Protein AF-A0A4S4LQ59-F1 (afdb_monomer_lite)

Sequence (147 aa):
MFANMPALAKINDTAVMNELDHYLKQPREDARDNALKWWYDHRTIYLSLSHMARDYLSIPATSVDAEHVFSKGRILQPHTRNRLSAKSTRALLMVHFWSKLGLVRDADFERAAKLTDTLDKPTETQSRPAISLTGAGTVDLSQFEAN

Foldseek 3Di:
DPPDDPVVVDPVVVVLCVLVVVVVPDDDDDPPDDPLVVLVVCCVVRVPVSVVVNVVVVDDPDCVVVVVLVVVLCVVDPVPDDPDDPVRSVVVSVCVVCVVVVNDDPVNVVVVVVVVVVVPPPPPPPDDPDPPPDDDDDDDPPPDDDD

pLDDT: mean 73.23, std 18.04, range [36.81, 92.5]

Structure (mmCIF, N/CA/C/O backbone):
data_AF-A0A4S4LQ59-F1
#
_entry.id   AF-A0A4S4LQ59-F1
#
loop_
_atom_site.group_PDB
_atom_site.id
_atom_site.type_symbol
_atom_site.label_atom_id
_atom_site.label_alt_id
_atom_site.label_comp_id
_atom_site.label_asym_id
_atom_site.label_entity_id
_atom_site.label_seq_id
_atom_site.pdbx_PDB_ins_code
_atom_site.Cartn_x
_atom_site.Cartn_y
_atom_site.Cartn_z
_atom_site.occupancy
_atom_site.B_iso_or_equiv
_atom_site.auth_seq_id
_atom_site.auth_comp_id
_atom_site.auth_asym_id
_atom_site.auth_atom_id
_atom_site.pdbx_PDB_model_num
ATOM 1 N N . MET A 1 1 ? 31.231 -8.546 7.277 1.00 46.94 1 MET A N 1
ATOM 2 C CA . MET A 1 1 ? 30.228 -9.371 7.989 1.00 46.94 1 MET A CA 1
ATOM 3 C C . MET A 1 1 ? 29.141 -9.957 7.073 1.00 46.94 1 MET A C 1
ATOM 5 O O . MET A 1 1 ? 28.560 -10.957 7.455 1.00 46.94 1 MET A O 1
ATOM 9 N N . PHE A 1 2 ? 28.904 -9.433 5.857 1.00 45.62 2 PHE A N 1
ATOM 10 C CA . PHE A 1 2 ? 27.814 -9.901 4.969 1.00 45.62 2 PHE A CA 1
ATOM 11 C C . PHE A 1 2 ? 28.250 -10.707 3.728 1.00 45.62 2 PHE A C 1
ATOM 13 O O . PHE A 1 2 ? 27.418 -11.064 2.905 1.00 45.62 2 PHE A O 1
ATOM 20 N N . ALA A 1 3 ? 29.538 -11.030 3.586 1.00 51.81 3 ALA A N 1
ATOM 21 C CA . ALA A 1 3 ? 30.080 -11.640 2.365 1.00 51.81 3 ALA A CA 1
ATOM 22 C C . ALA A 1 3 ? 29.727 -13.131 2.160 1.00 51.81 3 ALA A C 1
ATOM 24 O O . ALA A 1 3 ? 30.066 -13.681 1.120 1.00 51.81 3 ALA A O 1
ATOM 25 N N . ASN A 1 4 ? 29.073 -13.792 3.126 1.00 52.91 4 ASN A N 1
ATOM 26 C CA . ASN A 1 4 ? 28.832 -15.241 3.091 1.00 52.91 4 ASN A CA 1
ATOM 27 C C . ASN A 1 4 ? 27.352 -15.627 3.284 1.00 52.91 4 ASN A C 1
ATOM 29 O O . ASN A 1 4 ? 27.050 -16.682 3.838 1.00 52.91 4 ASN A O 1
ATOM 33 N N . MET A 1 5 ? 26.419 -14.760 2.868 1.00 53.50 5 MET A N 1
ATOM 34 C CA . MET A 1 5 ? 24.990 -15.088 2.869 1.00 53.50 5 MET A CA 1
ATOM 35 C C . MET A 1 5 ? 24.619 -15.849 1.581 1.00 53.50 5 MET A C 1
ATOM 37 O O . MET A 1 5 ? 24.659 -15.249 0.506 1.00 53.50 5 MET A O 1
ATOM 41 N N . PRO A 1 6 ? 24.199 -17.128 1.645 1.00 56.72 6 PRO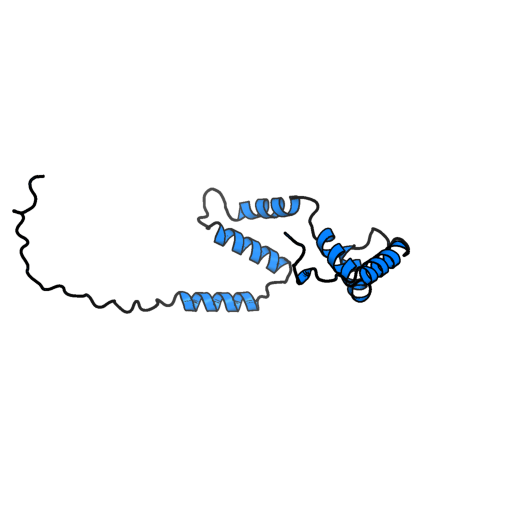 A N 1
ATOM 42 C CA . PRO A 1 6 ? 23.802 -17.889 0.456 1.00 56.72 6 PRO A CA 1
ATOM 43 C C . PRO A 1 6 ? 22.545 -17.322 -0.223 1.00 56.72 6 PRO A C 1
ATOM 45 O O . PRO A 1 6 ? 22.344 -17.553 -1.408 1.00 56.72 6 PRO A O 1
ATOM 48 N N . ALA A 1 7 ? 21.747 -16.513 0.485 1.00 54.62 7 ALA A N 1
ATOM 49 C CA . ALA A 1 7 ? 20.625 -15.768 -0.091 1.00 54.62 7 ALA A CA 1
ATOM 50 C C . ALA A 1 7 ? 21.057 -14.672 -1.090 1.00 54.62 7 ALA A C 1
ATOM 52 O O . ALA A 1 7 ? 20.241 -14.224 -1.887 1.00 54.62 7 ALA A O 1
ATOM 53 N N . LEU A 1 8 ? 22.329 -14.249 -1.057 1.00 50.28 8 LEU A N 1
ATOM 54 C CA . LEU A 1 8 ? 22.918 -13.253 -1.964 1.00 50.28 8 LEU A CA 1
ATOM 55 C C . LEU A 1 8 ? 23.929 -13.871 -2.942 1.00 50.28 8 LEU A C 1
ATOM 57 O O . LEU A 1 8 ? 24.551 -13.154 -3.726 1.00 50.28 8 LEU A O 1
ATOM 61 N N . ALA A 1 9 ? 24.137 -15.191 -2.885 1.00 53.66 9 ALA A N 1
ATOM 62 C CA . ALA A 1 9 ? 25.116 -15.885 -3.707 1.00 53.66 9 ALA A CA 1
ATOM 63 C C . ALA A 1 9 ? 24.632 -15.931 -5.164 1.00 53.66 9 ALA A C 1
ATOM 65 O O . ALA A 1 9 ? 23.939 -16.854 -5.578 1.00 53.66 9 ALA A O 1
ATOM 66 N N . LYS A 1 10 ? 25.035 -14.903 -5.919 1.00 56.50 10 LYS A N 1
ATOM 67 C CA . LYS A 1 10 ? 24.703 -14.636 -7.323 1.00 56.50 10 LYS A CA 1
ATOM 68 C C . LYS A 1 10 ? 23.225 -14.329 -7.547 1.00 56.50 10 LYS A C 1
ATOM 70 O O . LYS A 1 10 ? 22.486 -15.096 -8.157 1.00 56.50 10 LYS A O 1
ATOM 75 N N . ILE A 1 11 ? 22.845 -13.102 -7.196 1.00 59.06 11 ILE A N 1
ATOM 76 C CA . ILE A 1 11 ? 21.973 -12.362 -8.113 1.00 59.06 11 ILE A CA 1
ATOM 77 C C . ILE A 1 11 ? 22.677 -12.447 -9.473 1.00 59.06 11 ILE A C 1
ATOM 79 O O . ILE A 1 11 ? 23.869 -12.155 -9.563 1.00 59.06 11 ILE A O 1
ATOM 83 N N . ASN A 1 12 ? 22.003 -12.965 -10.496 1.00 59.50 12 ASN A N 1
ATOM 84 C CA . ASN A 1 12 ? 22.527 -12.957 -11.856 1.00 59.50 12 ASN A CA 1
ATOM 85 C C . ASN A 1 12 ? 22.664 -11.489 -12.287 1.00 59.50 12 ASN A C 1
ATOM 87 O O . ASN A 1 12 ? 21.772 -10.969 -12.947 1.00 59.50 12 ASN A O 1
ATOM 91 N N . ASP A 1 13 ? 23.744 -10.810 -11.891 1.00 59.06 13 ASP A N 1
ATOM 92 C CA . ASP A 1 13 ? 23.973 -9.388 -12.175 1.00 59.06 13 ASP A CA 1
ATOM 93 C C . ASP A 1 13 ? 23.843 -9.112 -13.674 1.00 59.06 13 ASP A C 1
ATOM 95 O O . ASP A 1 13 ? 23.287 -8.102 -14.080 1.00 59.06 13 ASP A O 1
ATOM 99 N N . THR A 1 14 ? 24.248 -10.063 -14.516 1.00 59.66 14 THR A N 1
ATOM 100 C CA . THR A 1 14 ? 24.080 -9.986 -15.971 1.00 59.66 14 THR A CA 1
ATOM 101 C C . THR A 1 14 ? 22.616 -10.020 -16.415 1.00 59.66 14 THR A C 1
ATOM 103 O O . THR A 1 14 ? 22.250 -9.316 -17.350 1.00 59.66 14 THR A O 1
ATOM 106 N N . ALA A 1 15 ? 21.758 -10.801 -15.755 1.00 61.53 15 ALA A N 1
ATOM 107 C CA . ALA A 1 15 ? 20.328 -10.853 -16.054 1.00 61.53 15 ALA A CA 1
ATOM 108 C C . ALA A 1 15 ? 19.595 -9.609 -15.531 1.00 61.53 15 ALA A C 1
ATOM 110 O O . ALA A 1 15 ? 18.753 -9.068 -16.239 1.00 61.53 15 ALA A O 1
ATOM 111 N N . VAL A 1 16 ? 19.959 -9.115 -14.341 1.00 63.25 16 VAL A N 1
ATOM 112 C CA . VAL A 1 16 ? 19.397 -7.876 -13.775 1.00 63.25 16 VAL A CA 1
ATOM 113 C C . VAL A 1 16 ? 19.779 -6.662 -14.620 1.00 63.25 16 VAL A C 1
ATOM 115 O O . VAL A 1 16 ? 18.915 -5.837 -14.913 1.00 63.25 16 VAL A O 1
ATOM 118 N N . MET A 1 17 ? 21.036 -6.574 -15.068 1.00 66.44 17 MET A N 1
ATOM 119 C CA . MET A 1 17 ? 21.473 -5.522 -15.993 1.00 66.44 17 MET A CA 1
ATOM 120 C C . MET A 1 17 ? 20.715 -5.606 -17.322 1.00 66.44 17 MET A C 1
ATOM 122 O O . MET A 1 17 ? 20.221 -4.591 -17.799 1.00 66.44 17 MET A O 1
ATOM 126 N N . ASN A 1 18 ? 20.502 -6.812 -17.864 1.00 83.75 18 ASN A N 1
ATOM 127 C CA . ASN A 1 18 ? 19.720 -6.989 -19.091 1.00 83.75 18 ASN A CA 1
ATOM 128 C C . ASN A 1 18 ? 18.238 -6.589 -18.933 1.00 83.75 18 ASN A C 1
ATOM 130 O O . ASN A 1 18 ? 17.686 -5.965 -19.839 1.00 83.75 18 ASN A O 1
ATOM 134 N N . GLU A 1 19 ? 17.586 -6.921 -17.811 1.00 88.00 19 GLU A N 1
ATOM 135 C CA . GLU A 1 19 ? 16.197 -6.518 -17.528 1.00 88.00 19 GLU A CA 1
ATOM 136 C C . GLU A 1 19 ? 16.067 -4.993 -17.410 1.00 88.00 19 GLU A C 1
ATOM 138 O O . GLU A 1 19 ? 15.184 -4.390 -18.027 1.00 88.00 19 GLU A O 1
ATOM 143 N N . LEU A 1 20 ? 16.962 -4.368 -16.641 1.00 89.06 20 LEU A N 1
ATOM 144 C CA . LEU A 1 20 ? 16.964 -2.926 -16.414 1.00 89.06 20 LEU A CA 1
ATOM 145 C C . LEU A 1 20 ? 17.264 -2.150 -17.700 1.00 89.06 20 LEU A C 1
ATOM 147 O O . LEU A 1 20 ? 16.542 -1.209 -18.028 1.00 89.06 20 LEU A O 1
ATOM 151 N N . ASP A 1 21 ? 18.276 -2.566 -18.461 1.00 89.75 21 ASP A N 1
ATOM 152 C CA . ASP A 1 21 ? 18.621 -1.951 -19.745 1.00 89.75 21 ASP A CA 1
ATOM 153 C C . ASP A 1 21 ? 17.482 -2.077 -20.756 1.00 89.75 21 ASP A C 1
ATOM 155 O O . ASP A 1 21 ? 17.249 -1.167 -21.556 1.00 89.75 21 ASP A O 1
ATOM 159 N N . HIS A 1 22 ? 16.766 -3.204 -20.740 1.00 89.81 22 HIS A N 1
ATOM 160 C CA . HIS A 1 22 ? 15.593 -3.395 -21.581 1.00 89.81 22 HIS A CA 1
ATOM 161 C C . HIS A 1 22 ? 14.455 -2.447 -21.181 1.00 89.81 22 HIS A C 1
ATOM 163 O O . HIS A 1 22 ? 13.890 -1.784 -22.050 1.00 89.81 22 HIS A O 1
ATOM 169 N N . TYR A 1 23 ? 14.159 -2.332 -19.883 1.00 89.50 23 TYR A N 1
ATOM 170 C CA . TYR A 1 23 ? 13.135 -1.423 -19.359 1.00 89.50 23 TYR A CA 1
ATOM 171 C C . TYR A 1 23 ? 13.444 0.049 -19.670 1.00 89.50 23 TYR A C 1
ATOM 173 O O . TYR A 1 23 ? 12.585 0.771 -20.167 1.00 89.50 23 TYR A O 1
ATOM 181 N N . LEU A 1 24 ? 14.685 0.500 -19.460 1.00 89.88 24 LEU A N 1
ATOM 182 C CA . LEU A 1 24 ? 15.077 1.896 -19.698 1.00 89.88 24 LEU A CA 1
ATOM 183 C C . LEU A 1 24 ? 15.031 2.308 -21.178 1.00 89.88 24 LEU A C 1
ATOM 185 O O . LEU A 1 24 ? 14.956 3.500 -21.477 1.00 89.88 24 LEU A O 1
ATOM 189 N N . LYS A 1 25 ? 15.083 1.342 -22.103 1.00 90.75 25 LYS A N 1
ATOM 190 C CA . LYS A 1 25 ? 14.948 1.573 -23.551 1.00 90.75 25 LYS A CA 1
ATOM 191 C C . LYS A 1 25 ? 13.496 1.583 -24.028 1.00 90.75 25 LYS A C 1
ATOM 193 O O . LYS A 1 25 ? 13.254 1.998 -25.162 1.00 90.75 25 LYS A O 1
ATOM 198 N N . GLN A 1 26 ? 12.546 1.110 -23.221 1.00 86.81 26 GLN A N 1
ATOM 199 C CA . GLN A 1 26 ? 11.136 1.167 -23.588 1.00 86.81 26 GLN A CA 1
ATOM 200 C C . GLN A 1 26 ? 10.621 2.614 -23.587 1.00 86.81 26 GLN A C 1
ATOM 202 O O . GLN A 1 26 ? 11.123 3.467 -22.847 1.00 86.81 26 GLN A O 1
ATOM 207 N N . PRO A 1 27 ? 9.616 2.920 -24.428 1.00 85.94 27 PRO A N 1
ATOM 208 C CA . PRO A 1 27 ? 8.918 4.193 -24.342 1.00 85.94 27 PRO A CA 1
ATOM 209 C C . PRO A 1 27 ? 8.299 4.363 -22.951 1.00 85.94 27 PRO A C 1
ATOM 211 O O . PRO A 1 27 ? 7.931 3.395 -22.289 1.00 85.94 27 PRO A O 1
ATOM 214 N N . ARG A 1 28 ? 8.186 5.616 -22.502 1.00 81.00 28 ARG A N 1
ATOM 215 C CA . ARG A 1 28 ? 7.534 5.919 -21.227 1.00 81.00 28 ARG A CA 1
ATOM 216 C C . ARG A 1 28 ? 6.045 5.610 -21.333 1.00 81.00 28 ARG A C 1
ATOM 218 O O . ARG A 1 28 ? 5.363 6.215 -22.158 1.00 81.00 28 ARG A O 1
ATOM 225 N N . GLU A 1 29 ? 5.577 4.711 -20.4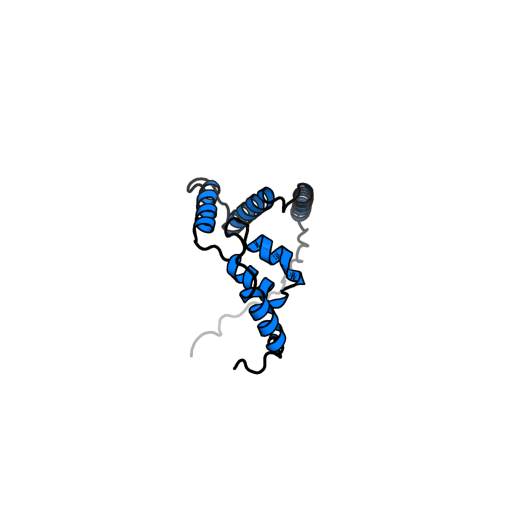78 1.00 79.94 29 GLU A N 1
ATOM 226 C CA . GLU A 1 29 ? 4.154 4.422 -20.315 1.00 79.94 29 GLU A CA 1
ATOM 227 C C . GLU A 1 29 ? 3.412 5.641 -19.735 1.00 79.94 29 GLU A C 1
ATOM 229 O O . GLU A 1 29 ? 4.013 6.482 -19.054 1.00 79.94 29 GLU A O 1
ATOM 234 N N . ASP A 1 30 ? 2.108 5.756 -20.005 1.00 78.25 30 ASP A N 1
ATOM 235 C CA . ASP A 1 30 ? 1.288 6.856 -19.489 1.00 78.25 30 ASP A CA 1
ATOM 236 C C . ASP A 1 30 ? 1.199 6.797 -17.952 1.00 78.25 30 ASP A C 1
ATOM 238 O O . ASP A 1 30 ? 0.849 5.781 -17.352 1.00 78.25 30 ASP A O 1
ATOM 242 N N . ALA A 1 31 ? 1.482 7.924 -17.298 1.00 65.69 31 ALA A N 1
ATOM 243 C CA . ALA A 1 31 ? 1.474 8.060 -15.842 1.00 65.69 31 ALA A CA 1
ATOM 244 C C . ALA A 1 31 ? 0.062 8.002 -15.225 1.00 65.69 31 ALA A C 1
ATOM 246 O O . ALA A 1 31 ? -0.080 8.061 -14.003 1.00 65.69 31 ALA A O 1
ATOM 247 N N . ARG A 1 32 ? -0.986 7.944 -16.056 1.00 70.38 32 ARG A N 1
ATOM 248 C CA . ARG A 1 32 ? -2.384 7.843 -15.614 1.00 70.38 32 ARG A CA 1
ATOM 249 C C . ARG A 1 32 ? -2.771 6.439 -15.157 1.00 70.38 32 ARG A C 1
ATOM 251 O O . ARG A 1 32 ? -3.708 6.312 -14.368 1.00 70.38 32 ARG A O 1
ATOM 258 N N . ASP A 1 33 ? -2.062 5.413 -15.620 1.00 74.38 33 ASP A N 1
ATOM 259 C CA . ASP A 1 33 ? -2.354 4.031 -15.262 1.00 74.38 33 ASP A CA 1
ATOM 260 C C . ASP A 1 33 ? -1.725 3.628 -13.924 1.00 74.38 33 ASP A C 1
ATOM 262 O O . ASP A 1 33 ? -0.713 4.162 -13.467 1.00 74.38 33 ASP A O 1
ATOM 266 N N . ASN A 1 34 ? -2.350 2.655 -13.255 1.00 85.44 34 ASN A N 1
ATOM 267 C CA . ASN A 1 34 ? -1.860 2.137 -11.983 1.00 85.44 34 ASN A CA 1
ATOM 268 C C . ASN A 1 34 ? -0.494 1.454 -12.179 1.00 85.44 34 ASN A C 1
ATOM 270 O O . ASN A 1 34 ? -0.422 0.315 -12.644 1.00 85.44 34 ASN A O 1
ATOM 274 N N . ALA A 1 35 ? 0.579 2.126 -11.755 1.00 88.94 35 ALA A N 1
ATOM 275 C CA . ALA A 1 35 ? 1.949 1.630 -11.869 1.00 88.94 35 ALA A CA 1
ATOM 276 C C . ALA A 1 35 ? 2.141 0.237 -11.238 1.00 88.94 35 ALA A C 1
ATOM 278 O O . ALA A 1 35 ? 2.815 -0.615 -11.816 1.00 88.94 35 ALA A O 1
ATOM 279 N N . LEU A 1 36 ? 1.505 -0.049 -10.092 1.00 89.88 36 LEU A N 1
ATOM 280 C CA . LEU A 1 36 ? 1.571 -1.376 -9.463 1.00 89.88 36 LEU A CA 1
ATOM 281 C C . LEU A 1 36 ? 0.930 -2.458 -10.338 1.00 89.88 36 LEU A C 1
ATOM 283 O O . LEU A 1 36 ? 1.424 -3.587 -10.377 1.00 89.88 36 LEU A O 1
ATOM 287 N N . LYS A 1 37 ? -0.152 -2.121 -11.048 1.00 90.38 37 LYS A N 1
ATOM 288 C CA . LYS A 1 37 ? -0.805 -3.036 -11.989 1.00 90.38 37 LYS A CA 1
ATOM 289 C C . LYS A 1 37 ? 0.095 -3.311 -13.193 1.00 90.38 37 LYS A C 1
ATOM 291 O O . LYS A 1 37 ? 0.244 -4.469 -13.566 1.00 90.38 37 LYS A O 1
ATOM 296 N N . TRP A 1 38 ? 0.747 -2.286 -13.743 1.00 90.94 38 TRP A N 1
ATOM 297 C CA . TRP A 1 38 ? 1.682 -2.456 -14.859 1.00 90.94 38 TRP A CA 1
ATOM 298 C C . TRP A 1 38 ? 2.819 -3.423 -14.501 1.00 90.94 38 TRP A C 1
ATOM 300 O O . TRP A 1 38 ? 3.052 -4.396 -15.221 1.00 90.94 38 TRP A O 1
ATOM 310 N N . TRP A 1 39 ? 3.455 -3.232 -13.338 1.00 92.00 39 TRP A N 1
ATOM 311 C CA . TRP A 1 39 ? 4.505 -4.137 -12.854 1.00 92.00 39 TRP A CA 1
ATOM 312 C C . TRP A 1 39 ? 3.990 -5.548 -12.558 1.00 92.00 39 TRP A C 1
ATOM 314 O O . TRP A 1 39 ? 4.723 -6.520 -12.734 1.00 92.00 39 TRP A O 1
ATO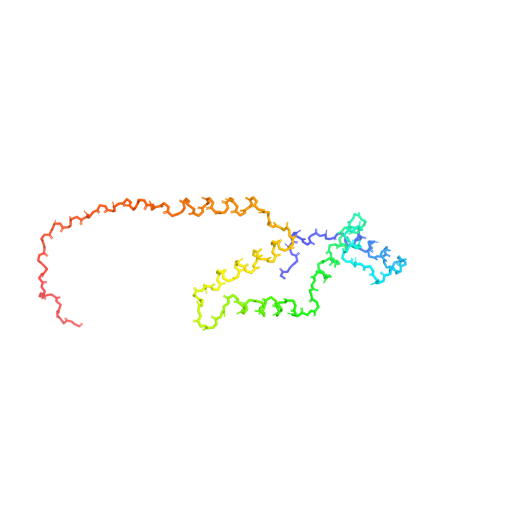M 324 N N . TYR A 1 40 ? 2.737 -5.684 -12.117 1.00 90.75 40 TYR A N 1
ATOM 325 C CA . TYR A 1 40 ? 2.115 -6.991 -11.930 1.00 90.75 40 TYR A CA 1
ATOM 326 C C . TYR A 1 40 ? 1.909 -7.723 -13.260 1.00 90.75 40 TYR A C 1
ATOM 328 O O . TYR A 1 40 ? 2.199 -8.918 -13.342 1.00 90.75 40 TYR A O 1
ATOM 336 N N . ASP A 1 41 ? 1.442 -7.025 -14.292 1.00 90.94 41 ASP A N 1
ATOM 337 C CA . ASP A 1 41 ? 1.182 -7.601 -15.612 1.00 90.94 41 ASP A CA 1
ATOM 338 C C . ASP A 1 41 ? 2.493 -7.986 -16.326 1.00 90.94 41 ASP A C 1
ATOM 340 O O . ASP A 1 41 ? 2.569 -9.046 -16.943 1.00 90.94 41 ASP A O 1
ATOM 344 N N . HIS A 1 42 ? 3.563 -7.205 -16.140 1.00 90.00 42 HIS A N 1
ATOM 345 C CA . HIS A 1 42 ? 4.880 -7.444 -16.748 1.00 90.00 42 HIS A CA 1
ATOM 346 C C . HIS A 1 42 ? 5.823 -8.310 -15.896 1.00 90.00 42 HIS A C 1
ATOM 348 O O . HIS A 1 42 ? 6.997 -8.478 -16.236 1.00 90.00 42 HIS A O 1
ATOM 354 N N . ARG A 1 43 ? 5.328 -8.915 -14.809 1.00 90.50 43 ARG A N 1
ATOM 355 C CA . ARG A 1 43 ? 6.145 -9.731 -13.890 1.00 90.50 43 ARG A CA 1
ATOM 356 C C . ARG A 1 43 ? 6.847 -10.913 -14.557 1.00 90.50 43 ARG A C 1
ATOM 358 O O . ARG A 1 43 ? 7.861 -11.378 -14.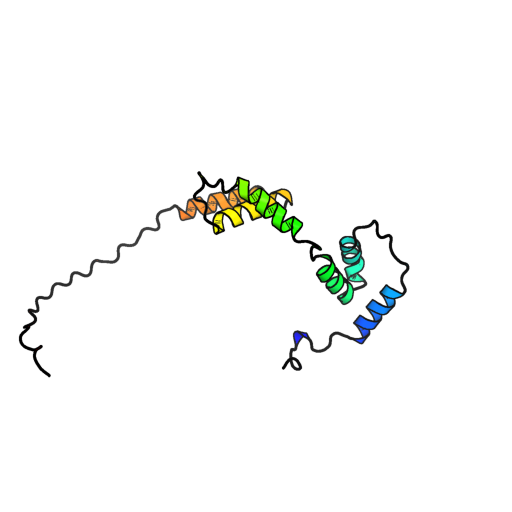059 1.00 90.50 43 ARG A O 1
ATOM 365 N N . THR A 1 44 ? 6.291 -11.428 -15.653 1.00 87.94 44 THR A N 1
ATOM 366 C CA . THR A 1 44 ? 6.866 -12.552 -16.406 1.00 87.94 44 THR A CA 1
ATOM 367 C C . THR A 1 44 ? 8.009 -12.125 -17.322 1.00 87.94 44 THR A C 1
ATOM 369 O O . THR A 1 44 ? 8.801 -12.971 -17.718 1.00 87.94 44 THR A O 1
ATOM 372 N N . ILE A 1 45 ? 8.076 -10.837 -17.671 1.00 88.06 45 ILE A N 1
ATOM 373 C CA . ILE A 1 45 ? 9.119 -10.245 -18.519 1.00 88.06 45 ILE A CA 1
ATOM 374 C C . ILE A 1 45 ? 10.267 -9.733 -17.642 1.00 88.06 45 ILE A C 1
ATOM 376 O O . ILE A 1 45 ? 11.432 -9.928 -17.973 1.00 88.06 45 ILE A O 1
ATOM 380 N N . TYR A 1 46 ? 9.927 -9.122 -16.505 1.00 88.81 46 TYR A N 1
ATOM 381 C CA . TYR A 1 46 ? 10.865 -8.521 -15.561 1.00 88.81 46 TYR A CA 1
ATOM 382 C C . TYR A 1 46 ? 10.792 -9.243 -14.216 1.00 88.81 46 TYR A C 1
ATOM 384 O O . TYR A 1 46 ? 10.058 -8.817 -13.325 1.00 88.81 46 TYR A O 1
ATOM 392 N N . LEU A 1 47 ? 11.502 -10.357 -14.047 1.00 86.50 47 LEU A N 1
ATOM 393 C CA . LEU A 1 47 ? 11.339 -11.205 -12.861 1.00 86.50 47 LEU A CA 1
ATOM 394 C C . LEU A 1 47 ? 11.886 -10.520 -11.606 1.00 86.50 47 LEU A C 1
ATOM 396 O O . LEU A 1 47 ? 11.192 -10.424 -10.592 1.00 86.50 47 LEU A O 1
ATOM 400 N N . SER A 1 48 ? 13.121 -10.023 -11.677 1.00 88.19 48 SER A N 1
ATOM 401 C CA . SER A 1 48 ? 13.775 -9.368 -10.542 1.00 88.19 48 SER A CA 1
ATOM 402 C C . SER A 1 48 ? 13.353 -7.909 -10.421 1.00 88.19 48 SER A C 1
ATOM 404 O O . SER A 1 48 ? 13.072 -7.432 -9.318 1.00 88.19 48 SER A O 1
ATOM 406 N N . LEU A 1 49 ? 13.250 -7.206 -11.551 1.00 89.81 49 LEU A N 1
ATOM 407 C CA . LEU A 1 49 ? 12.922 -5.785 -11.542 1.00 89.81 49 LEU A CA 1
ATOM 408 C C . LEU A 1 49 ? 11.464 -5.522 -11.123 1.00 89.81 49 LEU A C 1
ATOM 410 O O . LEU A 1 49 ? 11.222 -4.592 -10.355 1.00 89.81 49 LEU A O 1
ATOM 414 N N . SER A 1 50 ? 10.498 -6.368 -11.518 1.00 90.44 50 SER A N 1
ATOM 415 C CA . SER A 1 50 ? 9.104 -6.203 -11.066 1.00 90.44 50 SER A CA 1
ATOM 416 C C . SER A 1 50 ? 8.921 -6.454 -9.574 1.00 90.44 50 SER A C 1
ATOM 418 O O . SER A 1 50 ? 8.088 -5.798 -8.948 1.00 90.44 50 SER A O 1
ATOM 420 N N . HIS A 1 51 ? 9.695 -7.372 -8.988 1.00 90.19 51 HIS A N 1
ATOM 421 C CA . HIS A 1 51 ? 9.663 -7.616 -7.550 1.00 90.19 51 HIS A CA 1
ATOM 422 C C . HIS A 1 51 ? 10.126 -6.369 -6.797 1.00 90.19 51 HIS A C 1
ATOM 424 O O . HIS A 1 51 ? 9.385 -5.832 -5.978 1.00 90.19 51 HIS A O 1
ATOM 430 N N . MET A 1 52 ? 11.299 -5.849 -7.169 1.00 92.50 52 MET A N 1
ATOM 431 C CA . MET A 1 52 ? 11.859 -4.632 -6.588 1.00 92.50 52 MET A CA 1
ATOM 432 C C . MET A 1 52 ? 10.905 -3.441 -6.744 1.00 92.50 52 MET A C 1
ATOM 434 O O . MET A 1 52 ? 10.611 -2.743 -5.776 1.00 92.50 52 MET A O 1
ATOM 438 N N . ALA A 1 53 ? 10.384 -3.214 -7.951 1.00 92.00 53 ALA A N 1
ATOM 439 C CA . ALA A 1 53 ? 9.492 -2.095 -8.212 1.00 92.00 53 ALA A CA 1
ATOM 440 C C . ALA A 1 53 ? 8.200 -2.175 -7.388 1.00 92.00 53 ALA A C 1
ATOM 442 O O . ALA A 1 53 ? 7.760 -1.165 -6.844 1.00 92.00 53 ALA A O 1
ATOM 443 N N . ARG A 1 54 ? 7.604 -3.366 -7.247 1.00 91.62 54 ARG A N 1
ATOM 444 C CA . ARG A 1 54 ? 6.406 -3.563 -6.417 1.00 91.62 54 ARG A CA 1
ATOM 445 C C . ARG A 1 54 ? 6.691 -3.346 -4.935 1.00 91.62 54 ARG A C 1
ATOM 447 O O . ARG A 1 54 ? 5.854 -2.740 -4.271 1.00 91.62 54 ARG A O 1
ATOM 454 N N . ASP A 1 55 ? 7.851 -3.774 -4.441 1.00 91.50 55 ASP A N 1
ATOM 455 C CA . ASP A 1 55 ? 8.254 -3.534 -3.053 1.00 91.50 55 ASP A CA 1
ATOM 456 C C . ASP A 1 55 ? 8.304 -2.028 -2.762 1.00 91.50 55 ASP A C 1
ATOM 458 O O . ASP A 1 55 ? 7.654 -1.566 -1.825 1.00 91.50 55 ASP A O 1
ATOM 462 N N . TYR A 1 56 ? 8.963 -1.239 -3.618 1.00 91.50 56 TYR A N 1
ATOM 463 C CA . TYR A 1 56 ? 9.051 0.215 -3.443 1.00 91.50 56 TYR A CA 1
ATOM 464 C C . TYR A 1 56 ? 7.718 0.940 -3.656 1.00 91.50 56 TYR A C 1
ATOM 466 O O . TYR A 1 56 ? 7.358 1.806 -2.862 1.00 91.50 56 TYR A O 1
ATOM 474 N N . LEU A 1 57 ? 6.969 0.594 -4.705 1.00 90.31 57 LEU A N 1
ATOM 475 C CA . LEU A 1 57 ? 5.704 1.258 -5.036 1.00 90.31 57 LEU A CA 1
ATOM 476 C C . LEU A 1 57 ? 4.566 0.918 -4.063 1.00 90.31 57 LEU A C 1
ATOM 478 O O . LEU A 1 57 ? 3.567 1.632 -4.025 1.00 90.31 57 LEU A O 1
ATOM 482 N N . SER A 1 58 ? 4.688 -0.165 -3.290 1.00 90.44 58 SER A N 1
ATOM 483 C CA . SER A 1 58 ? 3.703 -0.531 -2.263 1.00 90.44 58 SER A CA 1
ATOM 484 C C . SER A 1 58 ? 3.800 0.315 -0.992 1.00 90.44 58 SER A C 1
ATOM 486 O O . SER A 1 58 ? 2.877 0.303 -0.175 1.00 90.44 58 SER A O 1
ATOM 488 N N . ILE A 1 59 ? 4.901 1.051 -0.815 1.00 90.19 59 ILE A N 1
ATOM 489 C CA . ILE A 1 59 ? 5.120 1.886 0.360 1.00 90.19 59 ILE A CA 1
ATOM 490 C C . ILE A 1 59 ? 4.234 3.132 0.235 1.00 90.19 59 ILE A C 1
ATOM 492 O O . ILE A 1 59 ? 4.374 3.889 -0.729 1.00 90.19 59 ILE A O 1
ATOM 496 N N . PRO A 1 60 ? 3.331 3.390 1.197 1.00 86.19 60 PRO A N 1
ATOM 497 C CA . PRO A 1 60 ? 2.533 4.603 1.172 1.00 86.19 60 PRO A CA 1
ATOM 498 C C . PRO A 1 60 ? 3.444 5.824 1.334 1.00 86.19 60 PRO A C 1
ATOM 500 O O . PRO A 1 60 ? 4.310 5.863 2.207 1.00 86.19 60 PRO A O 1
ATOM 503 N N . ALA A 1 61 ? 3.221 6.854 0.517 1.00 87.25 61 ALA A N 1
ATOM 504 C CA . ALA A 1 61 ? 4.017 8.082 0.559 1.00 87.25 61 ALA A CA 1
ATOM 505 C C . ALA A 1 61 ? 3.825 8.889 1.859 1.00 87.25 61 ALA A C 1
ATOM 507 O O . ALA A 1 61 ? 4.636 9.758 2.172 1.00 87.25 61 ALA A O 1
ATOM 508 N N . THR A 1 62 ? 2.742 8.639 2.604 1.00 89.69 62 THR A N 1
ATOM 509 C CA . THR A 1 62 ? 2.377 9.404 3.804 1.00 89.69 62 THR A CA 1
ATOM 510 C C . THR A 1 62 ? 1.783 8.511 4.894 1.00 89.69 62 THR A C 1
ATOM 512 O O . THR A 1 62 ? 1.256 7.435 4.618 1.00 89.69 62 THR A O 1
ATOM 515 N N . SER A 1 63 ? 1.809 8.988 6.141 1.00 86.44 63 SER A N 1
ATOM 516 C CA . SER A 1 63 ? 1.148 8.353 7.292 1.00 86.44 63 SER A CA 1
ATOM 517 C C . SER A 1 63 ? -0.376 8.524 7.311 1.00 86.44 63 SER A C 1
ATOM 519 O O . SER A 1 63 ? -1.029 7.995 8.212 1.00 86.44 63 SER A O 1
ATOM 521 N N . VAL A 1 64 ? -0.959 9.226 6.331 1.00 85.62 64 VAL A N 1
ATOM 522 C CA . VAL A 1 64 ? -2.383 9.605 6.306 1.00 85.62 64 VAL A CA 1
ATOM 523 C C . VAL A 1 64 ? -3.300 8.388 6.404 1.00 85.62 64 VAL A C 1
ATOM 525 O O . VAL A 1 64 ? -4.290 8.422 7.133 1.00 85.62 64 VAL A O 1
ATOM 528 N N . ASP A 1 65 ? -2.960 7.282 5.741 1.00 81.88 65 ASP A N 1
ATOM 529 C CA . ASP A 1 65 ? -3.765 6.060 5.806 1.00 81.88 65 ASP A CA 1
ATOM 530 C C . ASP A 1 65 ? -3.796 5.468 7.219 1.00 81.88 65 ASP A C 1
ATOM 532 O O . ASP A 1 65 ? -4.856 5.073 7.714 1.00 81.88 65 ASP A O 1
ATOM 536 N N . ALA A 1 66 ? -2.652 5.464 7.908 1.00 82.88 66 ALA A N 1
ATOM 537 C CA . ALA A 1 66 ? -2.572 5.012 9.291 1.00 82.88 66 ALA A CA 1
ATOM 538 C C . ALA A 1 66 ? -3.352 5.954 10.222 1.00 82.88 66 ALA A C 1
ATOM 540 O O . ALA A 1 66 ? -4.148 5.498 11.042 1.00 82.88 66 ALA A O 1
ATOM 541 N N . GLU A 1 67 ? -3.198 7.269 10.063 1.00 86.31 67 GLU A N 1
ATOM 542 C CA . GLU A 1 67 ? -3.940 8.275 10.833 1.00 86.31 67 GLU A CA 1
ATOM 543 C C . GLU A 1 67 ? -5.454 8.161 10.623 1.00 86.31 67 GLU A C 1
ATOM 545 O O . GLU A 1 67 ? -6.231 8.255 11.575 1.00 86.31 67 GLU A O 1
ATOM 550 N N . HIS A 1 68 ? -5.892 7.876 9.399 1.00 85.75 68 HIS A N 1
ATOM 551 C CA . HIS A 1 68 ? -7.296 7.663 9.077 1.00 85.75 68 HIS A CA 1
ATOM 552 C C . HIS A 1 68 ? -7.856 6.400 9.750 1.00 85.75 68 HIS A C 1
ATOM 554 O O . HIS A 1 68 ? -8.982 6.419 10.261 1.00 85.75 68 HIS A O 1
ATOM 560 N N . VAL A 1 69 ? -7.070 5.318 9.815 1.00 84.75 69 VAL A N 1
ATOM 561 C CA . VAL A 1 69 ? -7.402 4.110 10.591 1.00 84.75 69 VAL A CA 1
ATOM 562 C C . VAL A 1 69 ? -7.541 4.447 12.078 1.00 84.75 69 VAL A C 1
ATOM 564 O O . VAL A 1 69 ? -8.541 4.072 12.694 1.00 84.75 69 VAL A O 1
ATOM 567 N N . PHE A 1 70 ? -6.594 5.192 12.655 1.00 81.94 70 PHE A N 1
ATOM 568 C CA . PHE A 1 70 ? -6.637 5.587 14.068 1.00 81.94 70 PHE A CA 1
ATOM 569 C C . PHE A 1 70 ? -7.812 6.516 14.387 1.00 81.94 70 PHE A C 1
ATOM 571 O O . PHE A 1 70 ? -8.498 6.325 15.393 1.00 81.94 70 PHE A O 1
ATOM 578 N N . SER A 1 71 ? -8.103 7.471 13.505 1.00 84.38 71 SER A N 1
ATOM 579 C CA . SER A 1 71 ? -9.244 8.379 13.634 1.00 84.38 71 SER A CA 1
ATOM 580 C C . SER A 1 71 ? -10.569 7.611 13.664 1.00 84.38 71 SER A C 1
ATOM 582 O O . SER A 1 71 ? -11.397 7.829 14.552 1.00 84.38 71 SER A O 1
ATOM 584 N N . LYS A 1 72 ? -10.741 6.621 12.774 1.00 81.06 72 LYS A N 1
ATOM 585 C CA . LYS A 1 72 ? -11.896 5.703 12.803 1.00 81.06 72 LYS A CA 1
ATOM 586 C C . LYS A 1 72 ? -11.915 4.830 14.057 1.00 81.06 72 LYS A C 1
ATOM 588 O O . LYS A 1 72 ? -12.978 4.613 14.632 1.00 81.06 72 LYS A O 1
ATOM 593 N N . GLY A 1 73 ? -10.750 4.378 14.518 1.00 77.69 73 GLY A N 1
ATOM 594 C CA . GLY A 1 73 ? -10.596 3.631 15.767 1.00 77.69 73 GLY A CA 1
ATOM 595 C C . GLY A 1 73 ? -11.084 4.392 17.001 1.00 77.69 73 GLY A C 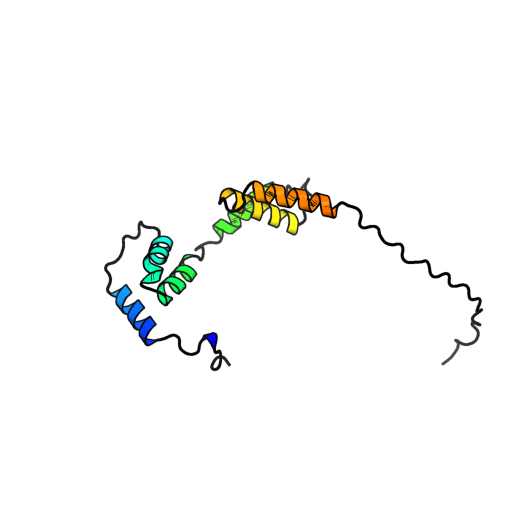1
ATOM 596 O O . GLY A 1 73 ? -11.577 3.771 17.940 1.00 77.69 73 GLY A O 1
ATOM 597 N N . ARG A 1 74 ? -11.065 5.731 16.983 1.00 76.69 74 ARG A N 1
ATOM 598 C CA . ARG A 1 74 ? -11.614 6.559 18.069 1.00 76.69 74 ARG A CA 1
ATOM 599 C C . ARG A 1 74 ? -13.110 6.322 18.312 1.00 76.69 74 ARG A C 1
ATOM 601 O O . ARG A 1 74 ? -13.566 6.477 19.440 1.00 76.69 74 ARG A O 1
ATOM 608 N N . ILE A 1 75 ? -13.864 5.908 17.289 1.00 75.75 75 ILE A N 1
ATOM 609 C CA . ILE A 1 75 ? -15.283 5.532 17.430 1.00 75.75 75 ILE A CA 1
ATOM 610 C C . ILE A 1 75 ? -15.422 4.246 18.254 1.00 75.75 75 ILE A C 1
ATOM 612 O O . ILE A 1 75 ? -16.367 4.110 19.026 1.00 75.75 75 ILE A O 1
ATOM 616 N N . LEU A 1 76 ? -14.472 3.315 18.119 1.00 73.56 76 LEU A N 1
ATOM 617 C CA . LEU A 1 76 ? -14.477 2.045 18.847 1.00 73.56 76 LEU A CA 1
ATOM 618 C C . LEU A 1 76 ? -14.096 2.217 20.316 1.00 73.56 76 LEU A C 1
ATOM 620 O O . LEU A 1 76 ? -14.527 1.426 21.147 1.00 73.56 76 LEU A O 1
ATOM 624 N N . GLN A 1 77 ? -13.320 3.244 20.658 1.00 69.62 77 GLN A N 1
ATOM 625 C CA . GLN A 1 77 ? -12.922 3.529 22.033 1.00 69.62 77 GLN A CA 1
ATOM 626 C C . GLN A 1 77 ? -13.424 4.913 22.466 1.00 69.62 77 GLN A C 1
ATOM 628 O O . GLN A 1 77 ? -12.628 5.843 22.627 1.00 69.62 77 GLN A O 1
ATOM 633 N N . PRO A 1 78 ? -14.743 5.086 22.685 1.00 68.06 78 PRO A N 1
ATOM 634 C CA . PRO A 1 78 ? -15.219 6.268 23.373 1.00 68.06 78 PRO A CA 1
ATOM 635 C C . PRO A 1 78 ? -14.613 6.262 24.780 1.00 68.06 78 PRO A C 1
ATOM 637 O O . PRO A 1 78 ? -14.778 5.308 25.542 1.00 68.06 78 PRO A O 1
ATOM 640 N N . HIS A 1 79 ? -13.918 7.353 25.095 1.00 64.12 79 HIS A N 1
ATOM 641 C CA . HIS A 1 79 ? -13.206 7.682 26.336 1.00 64.12 79 HIS A CA 1
ATOM 642 C C . HIS A 1 79 ? -13.986 7.424 27.641 1.00 64.12 79 HIS A C 1
ATOM 644 O O . HIS A 1 79 ? -13.407 7.470 28.720 1.00 64.12 79 HIS A O 1
ATOM 650 N N . THR A 1 80 ? -15.283 7.135 27.559 1.00 61.62 80 THR A N 1
ATOM 651 C CA . THR A 1 80 ? -16.201 7.016 28.693 1.00 61.62 80 THR A CA 1
ATOM 652 C C . THR A 1 80 ? -16.913 5.667 28.826 1.00 61.62 80 THR A C 1
ATOM 654 O O . THR A 1 80 ? -17.505 5.437 29.877 1.00 61.62 80 THR A O 1
ATOM 657 N N . ARG A 1 81 ? -16.915 4.770 27.822 1.00 62.75 81 ARG A N 1
ATOM 658 C CA . ARG A 1 81 ? -17.830 3.598 27.849 1.00 62.75 81 ARG A CA 1
ATOM 659 C C . ARG A 1 81 ? -17.307 2.264 27.320 1.00 62.75 81 ARG A C 1
ATOM 661 O O . ARG A 1 81 ? -18.055 1.295 27.397 1.00 62.75 81 ARG A O 1
ATOM 668 N N . ASN A 1 82 ? -16.068 2.165 26.833 1.00 68.19 82 ASN A N 1
ATOM 669 C CA . ASN A 1 82 ? -15.578 0.891 26.303 1.00 68.19 82 ASN A CA 1
ATOM 670 C C . ASN A 1 82 ? -14.320 0.371 27.017 1.00 68.19 82 ASN A C 1
ATOM 672 O O . ASN A 1 82 ? -13.284 1.029 27.008 1.00 68.19 82 ASN A O 1
ATOM 676 N N . ARG A 1 83 ? -14.407 -0.827 27.615 1.00 74.44 83 ARG A N 1
ATOM 677 C CA . ARG A 1 83 ? -13.284 -1.574 28.223 1.00 74.44 83 ARG A CA 1
ATOM 678 C C . ARG A 1 83 ? -12.656 -2.561 27.225 1.00 74.44 83 ARG A C 1
ATOM 680 O O . ARG A 1 83 ? -12.229 -3.648 27.608 1.00 74.44 83 ARG A O 1
ATOM 687 N N . LEU A 1 84 ? -12.610 -2.215 25.938 1.00 81.12 84 LEU A N 1
ATOM 688 C CA . LEU A 1 84 ? -11.879 -3.030 24.970 1.00 81.12 84 LEU A CA 1
ATOM 689 C C . LEU A 1 84 ? -10.376 -2.917 25.224 1.00 81.12 84 LEU A C 1
ATOM 691 O O . LEU A 1 84 ? -9.824 -1.825 25.354 1.00 81.12 84 LEU A O 1
ATOM 695 N N . SER A 1 85 ? -9.708 -4.067 25.266 1.00 85.75 85 SER A N 1
ATOM 696 C CA . SER A 1 85 ? -8.249 -4.113 25.274 1.00 85.75 85 SER A CA 1
ATOM 697 C C . SER A 1 85 ? -7.693 -3.635 23.928 1.00 85.75 85 SER A C 1
ATOM 699 O O . SER A 1 85 ? -8.337 -3.801 22.890 1.00 85.75 85 SER A O 1
ATOM 701 N N . ALA A 1 86 ? -6.453 -3.134 23.910 1.00 83.94 86 ALA A N 1
ATOM 702 C CA . ALA A 1 86 ? -5.777 -2.750 22.666 1.00 83.94 86 ALA A CA 1
ATOM 703 C C . ALA A 1 86 ? -5.739 -3.899 21.635 1.00 83.94 86 ALA A C 1
ATOM 705 O O . ALA A 1 86 ? -5.883 -3.672 20.433 1.00 83.94 86 ALA A O 1
ATOM 706 N N . LYS A 1 87 ? -5.610 -5.147 22.110 1.00 86.50 87 LYS A N 1
ATOM 707 C CA . LYS A 1 87 ? -5.654 -6.354 21.274 1.00 86.50 87 LYS A CA 1
ATOM 708 C C . LYS A 1 87 ? -7.017 -6.518 20.597 1.00 86.50 87 LYS A C 1
ATOM 710 O O . LYS A 1 87 ? -7.068 -6.752 19.392 1.00 86.50 87 LYS A O 1
ATOM 715 N N . SER A 1 88 ? -8.102 -6.363 21.353 1.00 87.31 88 SER A N 1
ATOM 716 C CA . SER A 1 88 ? -9.472 -6.478 20.841 1.00 87.31 88 SER A CA 1
ATOM 717 C C . SER A 1 88 ? -9.805 -5.352 19.859 1.00 87.31 88 SER A C 1
ATOM 719 O O . SER A 1 88 ? -10.349 -5.619 18.792 1.00 87.31 88 SER A O 1
ATOM 721 N N . THR A 1 89 ? -9.405 -4.111 20.159 1.00 86.25 89 THR A N 1
ATOM 722 C CA . THR A 1 89 ? -9.595 -2.962 19.257 1.00 86.25 89 THR A CA 1
ATOM 723 C C . THR A 1 89 ? -8.841 -3.149 17.941 1.00 86.25 89 THR A C 1
ATOM 725 O O . THR A 1 89 ? -9.403 -2.924 16.870 1.00 86.25 89 THR A O 1
ATOM 728 N N . ARG A 1 90 ? -7.587 -3.624 17.993 1.00 87.50 90 ARG A N 1
ATOM 729 C CA . ARG A 1 90 ? -6.803 -3.944 16.791 1.00 87.50 90 ARG A CA 1
ATOM 730 C C . ARG A 1 90 ? -7.469 -5.038 15.960 1.00 87.50 90 ARG A C 1
ATOM 732 O O . ARG A 1 90 ? -7.589 -4.873 14.750 1.00 87.50 90 ARG A O 1
ATOM 739 N N . ALA A 1 91 ? -7.889 -6.134 16.591 1.00 89.56 91 ALA A N 1
ATOM 740 C CA . ALA A 1 91 ? -8.550 -7.236 15.896 1.00 89.56 91 ALA A CA 1
ATOM 741 C C . ALA A 1 91 ? -9.836 -6.765 15.200 1.00 89.56 91 ALA A C 1
ATOM 743 O O . ALA A 1 91 ? -10.037 -7.059 14.026 1.00 89.56 91 ALA A O 1
ATOM 744 N N . LEU A 1 92 ? -10.650 -5.959 15.886 1.00 88.31 92 LEU A N 1
ATOM 745 C CA . LEU A 1 92 ? -11.887 -5.413 15.332 1.00 88.31 92 LEU A CA 1
ATOM 746 C C . LEU A 1 92 ? -11.634 -4.498 14.127 1.00 88.31 92 LEU A C 1
ATOM 748 O O . LEU A 1 92 ? -12.306 -4.629 13.106 1.00 88.31 92 LEU A O 1
ATOM 752 N N . LEU A 1 93 ? -10.634 -3.612 14.210 1.00 88.25 93 LEU A N 1
ATOM 753 C CA . LEU A 1 93 ? -10.228 -2.780 13.075 1.00 88.25 93 LEU A CA 1
ATOM 754 C C . LEU A 1 93 ? -9.772 -3.636 11.889 1.00 88.25 93 LEU A C 1
ATOM 756 O O . LEU A 1 93 ? -10.225 -3.404 10.772 1.00 88.25 93 LEU A O 1
ATOM 760 N N . MET A 1 94 ? -8.921 -4.640 12.118 1.00 89.00 94 MET A N 1
ATOM 761 C CA . MET A 1 94 ? -8.424 -5.520 11.053 1.00 89.00 94 MET A CA 1
ATOM 762 C C . MET A 1 94 ? -9.573 -6.252 10.355 1.00 89.00 94 MET A C 1
ATOM 764 O O . MET A 1 94 ? -9.674 -6.194 9.134 1.00 89.00 94 MET A O 1
ATOM 768 N N . VAL A 1 95 ? -10.479 -6.860 11.127 1.00 89.94 95 VAL A N 1
ATOM 769 C CA . VAL A 1 95 ? -11.657 -7.562 10.599 1.00 89.94 95 VAL A CA 1
ATOM 770 C C . VAL A 1 95 ? -12.547 -6.618 9.791 1.00 89.94 95 VAL A C 1
ATOM 772 O O . VAL A 1 95 ? -12.968 -6.972 8.693 1.00 89.94 95 VAL A O 1
ATOM 775 N N . HIS A 1 96 ? -12.782 -5.396 10.278 1.00 88.06 96 HIS A N 1
ATOM 776 C CA . HIS A 1 96 ? -13.558 -4.383 9.556 1.00 88.06 96 HIS A CA 1
ATOM 777 C C . HIS A 1 96 ? -12.928 -4.010 8.208 1.00 88.06 96 HIS A C 1
ATOM 779 O O . HIS A 1 96 ? -13.618 -3.968 7.189 1.00 88.06 96 HIS A O 1
ATOM 785 N N . PHE A 1 97 ? -11.616 -3.758 8.176 1.00 88.38 97 PHE A N 1
ATOM 786 C CA . PHE A 1 97 ? -10.917 -3.429 6.930 1.00 88.38 97 PHE A CA 1
ATOM 787 C C . PHE A 1 97 ? -10.871 -4.613 5.962 1.00 88.38 97 PHE A C 1
ATOM 789 O O . PHE A 1 97 ? -11.149 -4.436 4.778 1.00 88.38 97 PHE A O 1
ATOM 796 N N . TRP A 1 98 ? -10.575 -5.818 6.445 1.00 90.56 98 TRP A N 1
ATOM 797 C CA . TRP A 1 98 ? -10.537 -7.015 5.607 1.00 90.56 98 TRP A CA 1
ATOM 798 C C . TRP A 1 98 ? -11.913 -7.394 5.061 1.00 90.56 98 TRP A C 1
ATOM 800 O O . TRP A 1 98 ? -12.009 -7.780 3.901 1.00 90.56 98 TRP A O 1
ATOM 810 N N . SER A 1 99 ? -12.979 -7.217 5.844 1.00 89.88 99 SER A N 1
ATOM 811 C CA . SER A 1 99 ? -14.356 -7.396 5.375 1.00 89.88 99 SER A CA 1
ATOM 812 C C . SER A 1 99 ? -14.690 -6.421 4.240 1.00 89.88 99 SER A C 1
ATOM 814 O O . SER A 1 99 ? -15.177 -6.846 3.196 1.00 89.88 99 SER A O 1
ATOM 816 N N . LYS A 1 100 ? -14.326 -5.135 4.366 1.00 86.88 100 LYS A N 1
ATOM 817 C CA . LYS A 1 100 ? -14.506 -4.149 3.280 1.00 86.88 100 LYS A CA 1
ATOM 818 C C . LYS A 1 100 ? -13.708 -4.464 2.016 1.00 86.88 100 LYS A C 1
ATOM 820 O O . LYS A 1 100 ? -14.139 -4.096 0.929 1.00 86.88 100 LYS A O 1
ATOM 825 N N . LEU A 1 101 ? -12.557 -5.116 2.163 1.00 88.75 101 LEU A N 1
ATOM 826 C CA . LEU A 1 101 ? -11.731 -5.582 1.048 1.00 88.75 101 LEU A CA 1
ATOM 827 C C . LEU A 1 101 ? -12.196 -6.939 0.485 1.00 88.75 101 LEU A C 1
ATOM 829 O O . LEU A 1 101 ? -11.576 -7.442 -0.446 1.00 88.75 101 LEU A O 1
ATOM 833 N N . GLY A 1 102 ? -13.250 -7.549 1.044 1.00 89.06 102 GLY A N 1
ATOM 834 C CA . GLY A 1 102 ? -13.742 -8.866 0.629 1.00 89.06 102 GLY A CA 1
ATOM 835 C C . GLY A 1 102 ? -12.803 -10.027 0.978 1.00 89.06 102 GLY A C 1
ATOM 836 O O . GLY A 1 102 ? -12.929 -11.112 0.418 1.00 89.06 102 GLY A O 1
ATOM 837 N N . LEU A 1 103 ? -11.849 -9.812 1.889 1.00 87.50 103 LEU A N 1
ATOM 838 C CA . LEU A 1 103 ? -10.867 -10.815 2.317 1.00 87.50 103 LEU A CA 1
ATOM 839 C C . LEU A 1 103 ? -11.411 -11.764 3.394 1.00 87.50 103 LEU A C 1
ATOM 841 O O . LEU A 1 103 ? -10.853 -12.839 3.595 1.00 87.50 103 LEU A O 1
ATOM 845 N N . VAL A 1 104 ? -12.485 -11.374 4.087 1.00 87.88 104 VAL A N 1
ATOM 846 C CA . VAL A 1 104 ? -13.194 -12.215 5.063 1.00 87.88 104 VAL A CA 1
ATOM 847 C C . VAL A 1 104 ? -14.574 -12.519 4.504 1.00 87.88 104 VAL A C 1
ATOM 849 O O . VAL A 1 104 ? -15.331 -11.593 4.214 1.00 87.88 104 VAL A O 1
ATOM 852 N N . ARG A 1 105 ? -14.895 -13.806 4.341 1.00 86.00 105 ARG A N 1
ATOM 853 C CA . ARG A 1 105 ? -16.210 -14.252 3.863 1.00 86.00 105 ARG A CA 1
ATOM 854 C C . ARG A 1 105 ? -17.1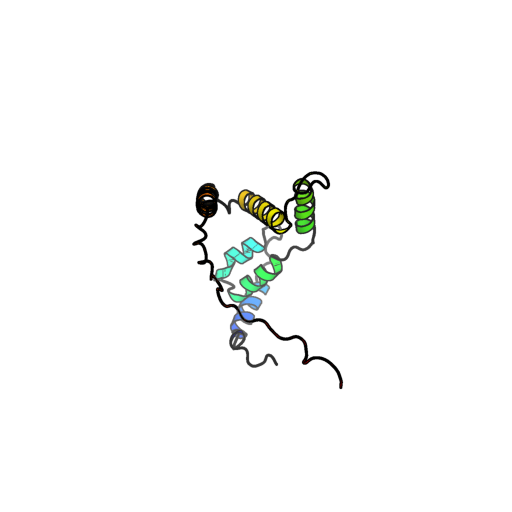31 -14.527 5.045 1.00 86.00 105 ARG A C 1
ATOM 856 O O . ARG A 1 105 ? -16.665 -14.883 6.125 1.00 86.00 105 ARG A O 1
ATOM 863 N N . ASP A 1 106 ? -18.436 -14.503 4.802 1.00 84.12 106 ASP A N 1
ATOM 864 C CA . ASP A 1 106 ? -19.449 -14.803 5.825 1.00 84.12 106 ASP A CA 1
ATOM 865 C C . ASP A 1 106 ? -19.258 -16.190 6.460 1.00 84.12 106 ASP A C 1
ATOM 867 O O . ASP A 1 106 ? -19.363 -16.362 7.673 1.00 84.12 106 ASP A O 1
ATOM 871 N N . ALA A 1 107 ? -18.829 -17.169 5.660 1.00 84.75 107 ALA A N 1
ATOM 872 C CA . ALA A 1 107 ? -18.493 -18.507 6.142 1.00 84.75 107 ALA A CA 1
ATOM 873 C C . ALA A 1 107 ? -17.328 -18.534 7.151 1.00 84.75 107 ALA A C 1
ATOM 875 O O . ALA A 1 107 ? -17.254 -19.442 7.981 1.00 84.75 107 ALA A O 1
ATOM 876 N N . ASP A 1 108 ? -16.403 -17.574 7.077 1.00 86.06 108 ASP A N 1
ATOM 877 C CA . ASP A 1 108 ? -15.272 -17.488 7.999 1.00 86.06 108 ASP A CA 1
ATOM 878 C C . ASP A 1 108 ? -15.736 -16.953 9.374 1.00 86.06 108 ASP A C 1
ATOM 880 O O . ASP A 1 108 ? -15.244 -17.423 10.402 1.00 86.06 108 ASP A O 1
ATOM 884 N N . PHE A 1 109 ? -16.757 -16.081 9.417 1.00 81.88 109 PHE A N 1
ATOM 885 C CA . PHE A 1 109 ? -17.408 -15.655 10.666 1.00 81.88 109 PHE A CA 1
ATOM 886 C C . PHE A 1 109 ? -18.169 -16.800 11.339 1.00 81.88 109 PHE A C 1
ATOM 888 O O . PHE A 1 109 ? -18.009 -17.022 12.537 1.00 81.88 109 PHE A O 1
ATOM 895 N N . GLU A 1 110 ? -18.924 -17.581 10.563 1.00 83.00 110 GLU A N 1
ATOM 896 C CA . GLU A 1 110 ? -19.662 -18.751 11.060 1.00 83.00 110 GLU A CA 1
ATOM 897 C C . GLU A 1 110 ? -18.739 -19.799 11.695 1.00 83.00 110 GLU A C 1
ATOM 899 O O . GLU A 1 110 ? -19.056 -20.408 12.718 1.00 83.00 110 GLU A O 1
ATOM 904 N N . ARG A 1 111 ? -17.557 -20.015 11.106 1.00 84.81 111 ARG A N 1
ATOM 905 C CA . ARG A 1 111 ? -16.535 -20.901 11.682 1.00 84.81 111 ARG A CA 1
ATOM 906 C C . ARG A 1 111 ? -15.966 -20.343 12.981 1.00 84.81 111 ARG A C 1
ATOM 908 O O . ARG A 1 111 ? -15.766 -21.105 13.924 1.00 84.81 111 ARG A O 1
ATOM 915 N N . ALA A 1 112 ? -15.706 -19.038 13.030 1.00 83.19 112 ALA A N 1
ATOM 916 C CA . ALA A 1 112 ? -15.177 -18.384 14.220 1.00 83.19 112 ALA A CA 1
ATOM 917 C C . ALA A 1 112 ? -16.176 -18.415 15.391 1.00 83.19 112 ALA A C 1
ATOM 919 O O . ALA A 1 112 ? -15.765 -18.697 16.514 1.00 83.19 112 ALA A O 1
ATOM 920 N N . ALA A 1 113 ? -17.471 -18.210 15.128 1.00 83.19 113 ALA A N 1
ATOM 921 C CA . ALA A 1 113 ? -18.527 -18.282 16.141 1.00 83.19 113 ALA A CA 1
ATOM 922 C C . ALA A 1 113 ? -18.655 -19.691 16.749 1.00 83.19 113 ALA A C 1
ATOM 924 O O . ALA A 1 113 ? -18.713 -19.858 17.963 1.00 83.19 113 ALA A O 1
ATOM 925 N N . LYS A 1 114 ? -18.583 -20.734 15.916 1.00 86.56 114 LYS A N 1
ATOM 926 C CA . LYS A 1 114 ? -18.612 -22.127 16.399 1.00 86.56 114 LYS A CA 1
ATOM 927 C C . LYS A 1 114 ? -17.394 -22.479 17.254 1.00 86.56 114 LYS A C 1
ATOM 929 O O . LYS A 1 114 ? -17.499 -23.283 18.173 1.00 86.56 114 LYS A O 1
ATOM 934 N N . LEU A 1 115 ? -16.233 -21.894 16.955 1.00 79.56 115 LEU A N 1
ATOM 935 C CA . LEU A 1 115 ? -15.013 -22.086 17.744 1.00 79.56 115 LEU A CA 1
ATOM 936 C C . LEU A 1 115 ? -15.126 -21.460 19.139 1.00 79.56 115 LEU A C 1
ATOM 938 O O . LEU A 1 115 ? -14.675 -22.075 20.105 1.00 79.56 115 LEU A O 1
ATOM 942 N N . THR A 1 116 ? -15.740 -20.282 19.276 1.00 70.06 116 THR A N 1
ATOM 943 C CA . THR A 1 116 ? -15.928 -19.658 20.596 1.00 70.06 116 THR A CA 1
ATOM 944 C C . THR A 1 116 ? -16.839 -20.489 21.495 1.00 70.06 116 THR A C 1
ATOM 946 O O . THR A 1 116 ? -16.496 -20.704 22.655 1.00 70.06 116 THR A O 1
ATOM 949 N N . ASP A 1 117 ? -17.892 -21.089 20.936 1.00 67.19 117 ASP A N 1
ATOM 950 C CA . ASP A 1 117 ? -18.799 -21.970 21.686 1.00 67.19 117 ASP A CA 1
ATOM 951 C C . ASP A 1 117 ? -18.091 -23.222 22.238 1.00 67.19 117 ASP A C 1
ATOM 953 O O . ASP A 1 117 ? -18.488 -23.781 23.261 1.00 67.19 117 ASP A O 1
ATOM 957 N N . THR A 1 118 ? -17.013 -23.673 21.585 1.00 62.75 118 THR A N 1
ATOM 958 C CA . THR A 1 118 ? -16.220 -24.821 22.061 1.00 62.75 118 THR A CA 1
ATOM 959 C C . THR A 1 118 ? -15.227 -24.476 23.169 1.00 62.75 118 THR A C 1
ATOM 961 O O . THR A 1 118 ? -14.841 -25.373 23.915 1.00 62.75 118 THR A O 1
ATOM 964 N N . LEU A 1 119 ? -14.830 -23.204 23.300 1.00 57.72 119 LEU A N 1
ATOM 965 C CA . LEU A 1 119 ? -13.904 -22.733 24.338 1.00 57.72 119 LEU A CA 1
ATOM 966 C C . LEU A 1 119 ? -14.619 -22.318 25.632 1.00 57.72 119 LEU A C 1
ATOM 968 O O . LEU A 1 119 ? -14.001 -22.361 26.692 1.00 57.72 119 LEU A O 1
ATOM 972 N N . ASP A 1 120 ? -15.907 -21.972 25.554 1.00 57.66 120 ASP A N 1
ATOM 973 C CA . ASP A 1 120 ? -16.754 -21.681 26.721 1.00 57.66 120 ASP A CA 1
ATOM 974 C C . ASP A 1 120 ? -17.317 -22.944 27.395 1.00 57.66 120 ASP A C 1
ATOM 976 O O . ASP A 1 120 ? -17.953 -22.862 28.451 1.00 57.66 120 ASP A O 1
ATOM 980 N N . LYS A 1 121 ? -17.054 -24.142 26.849 1.00 44.53 121 LYS A N 1
ATOM 981 C CA . LYS A 1 121 ? -17.257 -25.370 27.623 1.00 44.53 121 LYS A CA 1
ATOM 982 C C . LYS A 1 121 ? -16.247 -25.348 28.771 1.00 44.53 121 LYS A C 1
ATOM 984 O O . LYS A 1 121 ? -15.050 -25.320 28.484 1.00 44.53 121 LYS A O 1
ATOM 989 N N . PRO A 1 122 ? -16.683 -25.370 30.047 1.00 43.25 122 PRO A N 1
ATOM 990 C CA . PRO A 1 122 ? -15.754 -25.389 31.157 1.00 43.25 122 PRO A CA 1
ATOM 991 C C . PRO A 1 122 ? -14.905 -26.637 30.979 1.00 43.25 122 PRO A C 1
ATOM 993 O O . PRO A 1 122 ? -15.407 -27.758 31.063 1.00 43.25 122 PRO A O 1
ATOM 996 N N . THR A 1 123 ? -13.625 -26.440 30.679 1.00 47.75 123 THR A N 1
ATOM 997 C CA . THR A 1 123 ? -12.628 -27.477 30.874 1.00 47.75 123 THR A CA 1
ATOM 998 C C . THR A 1 123 ? -12.814 -27.907 32.316 1.00 47.75 123 THR A C 1
ATOM 1000 O O . THR A 1 123 ? -12.572 -27.107 33.225 1.00 47.75 123 THR A O 1
ATOM 1003 N N . GLU A 1 124 ? -13.329 -29.120 32.525 1.00 42.62 124 GLU A N 1
ATOM 1004 C CA . GLU A 1 124 ? -13.310 -29.764 33.826 1.00 42.62 124 GLU A CA 1
ATOM 1005 C C . GLU A 1 124 ? -11.888 -29.602 34.340 1.00 42.62 124 GLU A C 1
ATOM 1007 O O . GLU A 1 124 ? -10.933 -30.192 33.831 1.00 42.62 124 GLU A O 1
ATOM 1012 N N . THR A 1 125 ? -11.746 -28.715 35.320 1.00 42.09 125 THR A N 1
ATOM 1013 C CA . THR A 1 125 ? -10.587 -28.704 36.182 1.00 42.09 125 THR A CA 1
ATOM 1014 C C . THR A 1 125 ? -10.647 -30.065 36.841 1.00 42.09 125 THR A C 1
ATOM 1016 O O . THR A 1 125 ? -11.431 -30.263 37.766 1.00 42.09 125 THR A O 1
ATOM 1019 N N . GLN A 1 126 ? -9.894 -31.033 36.316 1.00 42.53 126 GLN A N 1
ATOM 1020 C CA . GLN A 1 126 ? -9.611 -32.239 37.068 1.00 42.53 126 GLN A CA 1
ATOM 1021 C C . GLN A 1 126 ? -8.976 -31.752 38.363 1.00 42.53 126 GLN A C 1
ATOM 1023 O O . GLN A 1 126 ? -7.851 -31.245 38.375 1.00 42.53 126 GLN A O 1
ATOM 1028 N N . SER A 1 127 ? -9.782 -31.804 39.423 1.00 40.72 127 SER A N 1
ATOM 1029 C CA . SER A 1 127 ? -9.393 -31.510 40.786 1.00 40.72 127 SER A CA 1
ATOM 1030 C C . SER A 1 127 ? -8.037 -32.145 41.039 1.00 40.72 127 SER A C 1
ATOM 1032 O O . SER A 1 127 ? -7.895 -33.367 41.008 1.00 40.72 127 SER A O 1
ATOM 1034 N N . ARG A 1 128 ? -7.028 -31.306 41.286 1.00 44.41 128 ARG A N 1
ATOM 1035 C CA . ARG A 1 128 ? -5.776 -31.776 41.875 1.00 44.41 128 ARG A CA 1
ATOM 1036 C C . ARG A 1 128 ? -6.160 -32.487 43.178 1.00 44.41 128 ARG A C 1
ATOM 1038 O O . ARG A 1 128 ? -6.884 -31.880 43.972 1.00 44.41 128 ARG A O 1
ATOM 1045 N N . PRO A 1 129 ? -5.734 -33.737 43.416 1.00 37.09 129 PRO A N 1
ATOM 1046 C CA . PRO A 1 129 ? -6.035 -34.387 44.677 1.00 37.09 129 PRO A CA 1
ATOM 1047 C C . PRO A 1 129 ? -5.395 -33.565 45.800 1.00 37.09 129 PRO A C 1
ATOM 1049 O O . PRO A 1 129 ? -4.229 -33.171 45.715 1.00 37.09 129 PRO A O 1
ATOM 1052 N N . ALA A 1 130 ? -6.186 -33.261 46.828 1.00 43.72 130 ALA A N 1
ATOM 1053 C CA . ALA A 1 130 ? -5.697 -32.635 48.043 1.00 43.72 130 ALA A CA 1
ATOM 1054 C C . ALA A 1 130 ? -4.686 -33.587 48.694 1.00 43.72 130 ALA A C 1
ATOM 1056 O O . ALA A 1 130 ? -5.043 -34.678 49.134 1.00 43.72 130 ALA A O 1
ATOM 1057 N N . ILE A 1 131 ? -3.415 -33.188 48.736 1.00 43.19 131 ILE A N 1
ATOM 1058 C CA . ILE A 1 131 ? -2.409 -33.886 49.532 1.00 43.19 131 ILE A CA 1
ATOM 1059 C C . ILE A 1 131 ? -2.709 -33.539 50.991 1.00 43.19 131 ILE A C 1
ATOM 1061 O O . ILE A 1 131 ? -2.439 -32.427 51.443 1.00 43.19 131 ILE A O 1
ATOM 1065 N N . SER A 1 132 ? -3.307 -34.479 51.721 1.00 47.56 132 SER A N 1
ATOM 1066 C CA . SER A 1 132 ? -3.409 -34.411 53.175 1.00 47.56 132 SER A CA 1
ATOM 1067 C C . SER A 1 132 ? -2.018 -34.631 53.774 1.00 47.56 132 SER A C 1
ATOM 1069 O O . SER A 1 132 ? -1.521 -35.756 53.808 1.00 47.56 132 SER A O 1
ATOM 1071 N N . LEU A 1 133 ? -1.377 -33.564 54.243 1.00 36.81 133 LEU A N 1
ATOM 1072 C CA . LEU A 1 133 ? -0.193 -33.666 55.096 1.00 36.81 133 LEU A CA 1
ATOM 1073 C C . LEU A 1 133 ? -0.655 -33.909 56.535 1.00 36.81 133 LEU A C 1
ATOM 1075 O O . LEU A 1 133 ? -0.874 -32.981 57.308 1.00 36.81 133 LEU A O 1
ATOM 1079 N N . THR A 1 134 ? -0.833 -35.181 56.880 1.00 43.88 134 THR A N 1
ATOM 1080 C CA . THR A 1 134 ? -0.892 -35.632 58.270 1.00 43.88 134 THR A CA 1
ATOM 1081 C C . THR A 1 134 ? 0.523 -36.029 58.672 1.00 43.88 134 THR A C 1
ATOM 1083 O O . THR A 1 134 ? 1.058 -37.018 58.183 1.00 43.88 134 THR A O 1
ATOM 1086 N N . GLY A 1 135 ? 1.149 -35.233 59.532 1.00 38.31 135 GLY A N 1
ATOM 1087 C CA . GLY A 1 135 ? 2.489 -35.503 60.040 1.00 38.31 135 GLY A CA 1
ATOM 1088 C C . GLY A 1 135 ? 2.841 -34.512 61.133 1.00 38.31 135 GLY A C 1
ATOM 1089 O O . GLY A 1 135 ? 3.345 -33.429 60.859 1.00 38.31 135 GLY A O 1
ATOM 1090 N N . ALA A 1 136 ? 2.513 -34.878 62.368 1.00 46.44 136 ALA A N 1
ATOM 1091 C CA . ALA A 1 136 ? 2.927 -34.168 63.562 1.00 46.44 136 ALA A CA 1
ATOM 1092 C C . ALA A 1 136 ? 4.460 -34.182 63.672 1.00 46.44 136 ALA A C 1
ATOM 1094 O O . ALA A 1 136 ? 5.079 -35.243 63.686 1.00 46.44 136 ALA A O 1
ATOM 1095 N N . GLY A 1 137 ? 5.049 -32.995 63.771 1.00 39.25 137 GLY A N 1
ATOM 1096 C CA . GLY A 1 137 ? 6.451 -32.783 64.098 1.00 39.25 137 GLY A CA 1
ATOM 1097 C C . GLY A 1 137 ? 6.584 -31.402 64.718 1.00 39.25 137 GLY A C 1
ATOM 1098 O O . GLY A 1 137 ? 6.633 -30.399 64.014 1.00 39.25 137 GLY A O 1
ATOM 1099 N N . THR A 1 138 ? 6.549 -31.344 66.045 1.00 45.75 138 THR A N 1
ATOM 1100 C CA . THR A 1 138 ? 6.843 -30.142 66.826 1.00 45.75 138 THR A CA 1
ATOM 1101 C C . THR A 1 138 ? 8.298 -29.745 66.596 1.00 45.75 138 THR A C 1
ATOM 1103 O O . THR A 1 138 ? 9.200 -30.497 66.962 1.00 45.75 138 THR A O 1
ATOM 1106 N N . VAL A 1 139 ? 8.525 -28.587 65.977 1.00 46.03 139 VAL A N 1
ATOM 1107 C CA . VAL A 1 139 ? 9.857 -27.987 65.835 1.00 46.03 139 VAL A CA 1
ATOM 1108 C C . VAL A 1 139 ? 10.151 -27.186 67.102 1.00 46.03 139 VAL A C 1
ATOM 1110 O O . VAL A 1 139 ? 9.417 -26.257 67.436 1.00 46.03 139 VAL A O 1
ATOM 1113 N N . ASP A 1 140 ? 11.201 -27.584 67.814 1.00 49.19 140 ASP A N 1
ATOM 1114 C CA . ASP A 1 140 ? 11.745 -26.890 68.981 1.00 49.19 140 ASP A CA 1
ATOM 1115 C C . ASP A 1 140 ? 12.494 -25.622 68.528 1.00 49.19 140 ASP A C 1
ATOM 1117 O O . ASP A 1 140 ? 13.383 -25.678 67.677 1.00 49.19 140 ASP A O 1
ATOM 1121 N N . LEU A 1 141 ? 12.097 -24.471 69.075 1.00 49.44 141 LEU A N 1
ATOM 1122 C CA . LEU A 1 141 ? 12.572 -23.130 68.710 1.00 49.44 141 LEU A CA 1
ATOM 1123 C C . LEU A 1 141 ? 13.801 -22.671 69.519 1.00 49.44 141 LEU A C 1
ATOM 1125 O O . LEU A 1 141 ? 14.157 -21.498 69.478 1.00 49.44 141 LEU A O 1
ATOM 1129 N N . SER A 1 142 ? 14.483 -23.570 70.229 1.00 51.06 142 SER A N 1
ATOM 1130 C CA . SER A 1 142 ? 15.637 -23.224 71.073 1.00 51.06 142 SER A CA 1
ATOM 1131 C C . SER A 1 142 ? 16.999 -23.135 70.353 1.00 51.06 142 SER A C 1
ATOM 1133 O O . SER A 1 142 ? 18.014 -22.958 71.020 1.00 51.06 142 SER A O 1
ATOM 1135 N N . GLN A 1 143 ? 17.067 -23.219 69.015 1.00 52.75 143 GLN A N 1
ATOM 1136 C CA . GLN A 1 143 ? 18.351 -23.256 68.279 1.00 52.75 143 GLN A CA 1
ATOM 1137 C C . GLN A 1 143 ? 18.678 -22.046 67.385 1.00 52.75 143 GLN A C 1
ATOM 1139 O O . GLN A 1 143 ? 19.622 -22.115 66.604 1.00 52.75 143 GLN A O 1
ATOM 1144 N N . PHE A 1 144 ? 17.972 -20.920 67.501 1.00 46.88 144 PHE A N 1
ATOM 1145 C CA . PHE A 1 144 ? 18.345 -19.697 66.772 1.00 46.88 144 PHE A CA 1
ATOM 1146 C C . PHE A 1 144 ? 18.569 -18.509 67.714 1.00 46.88 144 PHE A C 1
ATOM 1148 O O . PHE A 1 144 ? 17.810 -17.547 67.702 1.00 46.88 144 PHE A O 1
ATOM 1155 N N . GLU A 1 145 ? 19.658 -18.551 68.487 1.00 41.41 145 GLU A N 1
ATOM 1156 C CA . GLU A 1 145 ? 20.329 -17.338 68.969 1.00 41.41 145 GLU A CA 1
ATOM 1157 C C . GLU A 1 145 ? 21.859 -17.459 68.858 1.00 41.41 145 GLU A C 1
ATOM 1159 O O . GLU A 1 145 ? 22.441 -18.496 69.166 1.00 41.41 145 GLU A O 1
ATOM 1164 N N . ALA A 1 146 ? 22.461 -16.332 68.458 1.00 41.91 146 ALA A N 1
ATOM 1165 C CA . ALA A 1 146 ? 23.870 -15.935 68.536 1.00 41.91 146 ALA A CA 1
ATOM 1166 C C . ALA A 1 146 ? 24.903 -16.637 67.627 1.00 41.91 146 ALA A C 1
ATOM 1168 O O . ALA A 1 146 ? 25.510 -17.641 67.999 1.00 41.91 146 ALA A O 1
ATOM 1169 N N . ASN A 1 147 ? 25.219 -15.988 66.495 1.00 36.94 147 ASN A N 1
ATOM 1170 C CA . ASN A 1 147 ? 26.561 -15.426 66.259 1.00 36.94 147 ASN A CA 1
ATOM 1171 C C . ASN A 1 147 ? 26.536 -14.351 65.162 1.00 36.94 147 ASN A C 1
ATOM 1173 O O . ASN A 1 147 ? 26.017 -14.656 64.065 1.00 36.94 147 ASN A O 1
#

Radius of gyration: 31.18 Å; chains: 1; bounding box: 50×45×95 Å

Secondary structure (DSSP, 8-state):
--TT-GGGTT--HHHHHHHHHHHHHSPPPPTTS-HHHHHHHTTTT-HHHHHHHHHHHTS-SSTHHHHHHHHHHHHHS-TTT----HHHHHHHHHHHHHHHTT-S-HHHHHHHHHHHHHHSS--------------------TT----

InterPro domains:
  IPR008906 HAT, C-terminal dimerisation domain [PF05699] (19-98)
  IPR012337 Ribonuclease H-like superfamily [SSF53098] (15-101)
  IPR052035 Zinc finger BED domain-containing [PTHR46481] (15-99)

Organism: NCBI:txid2447956